Protein AF-A0A3G9J9R2-F1 (afdb_monomer_lite)

Secondary structure (DSSP, 8-state):
-TGGGT-SS-TT-S---GGGS---HHHHHHHHHHHHHHHTT--------TTSSHHHHHHHHHHHS-TTT--------TT--HHHHHHHHHHHTT----SSHHHHHHHHHHHHHHHHHH-

Organism: NCBI:txi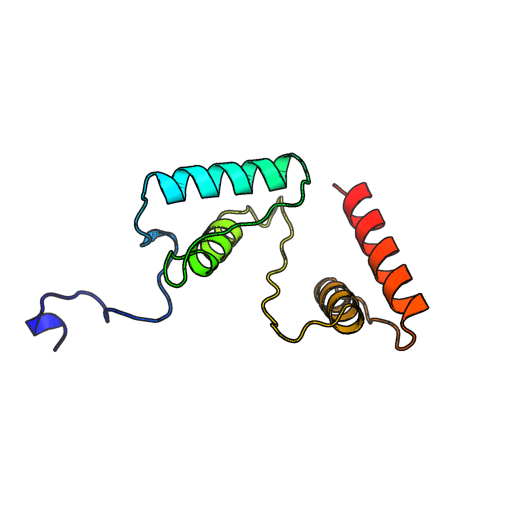d1712516

pLDDT: mean 90.29, std 5.45, range [62.91, 97.44]

Structure (mmCIF, N/CA/C/O backbone):
data_AF-A0A3G9J9R2-F1
#
_entry.id   AF-A0A3G9J9R2-F1
#
loop_
_atom_site.group_PDB
_atom_site.id
_atom_site.type_symbol
_atom_site.label_atom_id
_atom_site.label_alt_id
_atom_site.label_comp_id
_atom_site.label_asym_id
_atom_site.label_entity_id
_atom_site.label_seq_id
_atom_site.pdbx_PDB_ins_code
_atom_site.Cartn_x
_atom_site.Cartn_y
_atom_site.Cartn_z
_atom_site.occupancy
_atom_site.B_iso_or_equiv
_atom_site.auth_seq_id
_atom_site.auth_comp_id
_atom_site.auth_asym_id
_atom_site.auth_atom_id
_atom_site.pdbx_PDB_model_num
ATOM 1 N N . MET A 1 1 ? -9.592 -21.511 29.502 1.00 75.50 1 MET A N 1
ATOM 2 C CA . MET A 1 1 ? -8.918 -20.192 29.486 1.00 75.50 1 MET A CA 1
ATOM 3 C C . MET A 1 1 ? -9.808 -19.098 28.898 1.00 75.50 1 MET A C 1
ATOM 5 O O . MET A 1 1 ? -10.117 -18.174 29.625 1.00 75.50 1 MET A O 1
ATOM 9 N N . LEU A 1 2 ? -10.315 -19.211 27.662 1.00 87.69 2 LEU A N 1
ATOM 10 C CA . LEU A 1 2 ? -11.217 -18.190 27.084 1.00 87.69 2 LEU A CA 1
ATOM 11 C C . LEU A 1 2 ? -12.512 -17.983 27.889 1.00 87.69 2 LEU A C 1
ATOM 13 O O . LEU A 1 2 ? -12.843 -16.852 28.227 1.00 87.69 2 LEU A O 1
ATOM 17 N N . ALA A 1 3 ? -13.178 -19.074 28.289 1.00 91.69 3 ALA A N 1
ATOM 18 C CA . ALA A 1 3 ? -14.376 -19.018 29.134 1.00 91.69 3 ALA A CA 1
ATOM 19 C C . ALA A 1 3 ? -14.121 -18.392 30.519 1.00 91.69 3 ALA A C 1
ATOM 21 O O . ALA A 1 3 ? -15.001 -17.737 31.061 1.00 91.69 3 ALA A O 1
ATOM 22 N N . PHE A 1 4 ? -12.905 -18.539 31.063 1.00 92.88 4 PHE A N 1
ATOM 23 C CA . PHE A 1 4 ? -12.518 -17.925 32.340 1.00 92.88 4 PHE A CA 1
ATOM 24 C C . PHE A 1 4 ? -12.460 -16.391 32.239 1.00 92.88 4 PHE A C 1
ATOM 26 O O . PHE A 1 4 ? -12.829 -15.703 33.181 1.00 92.88 4 PHE A O 1
ATOM 33 N N . PHE A 1 5 ? -12.066 -15.856 31.078 1.00 91.81 5 PHE A N 1
ATOM 34 C CA . PHE A 1 5 ? -12.044 -14.416 30.795 1.00 91.81 5 PHE A CA 1
ATOM 35 C C . PHE A 1 5 ? -13.304 -13.911 30.063 1.00 91.81 5 PHE A C 1
ATOM 37 O O . PHE A 1 5 ? -13.330 -12.767 29.618 1.00 91.81 5 PHE A O 1
ATOM 44 N N . GLY A 1 6 ? -14.332 -14.750 29.883 1.00 93.00 6 GLY A N 1
ATOM 45 C CA . GLY A 1 6 ? -15.566 -14.379 29.174 1.00 93.00 6 GLY A CA 1
ATOM 46 C C . GLY A 1 6 ? -15.396 -14.090 27.674 1.00 93.00 6 GLY A C 1
ATOM 47 O O . GLY A 1 6 ? -16.229 -13.414 27.073 1.00 93.00 6 GLY A O 1
ATOM 48 N N . MET A 1 7 ? -14.321 -14.576 27.050 1.00 91.06 7 MET A N 1
ATOM 49 C CA . MET A 1 7 ? -14.005 -14.294 25.647 1.00 91.06 7 MET A CA 1
ATOM 50 C C . MET A 1 7 ? -14.651 -15.313 24.703 1.00 91.06 7 MET A C 1
ATOM 52 O O . MET A 1 7 ? -14.577 -16.519 24.935 1.00 91.06 7 MET A O 1
ATOM 56 N N . LYS A 1 8 ? -15.234 -14.827 23.597 1.00 89.00 8 LYS A N 1
ATOM 57 C CA . LYS A 1 8 ? -15.848 -15.669 22.548 1.00 89.00 8 LYS A CA 1
ATOM 58 C C . LYS A 1 8 ? -14.841 -16.226 21.537 1.00 89.00 8 LYS A C 1
ATOM 60 O O . LYS A 1 8 ? -15.109 -17.240 20.906 1.00 89.00 8 LYS A O 1
ATOM 65 N N . GLN A 1 9 ? -13.700 -15.562 21.381 1.00 87.44 9 GLN A N 1
ATOM 66 C CA . GLN A 1 9 ? -12.635 -15.931 20.449 1.00 87.44 9 GLN A CA 1
ATOM 67 C C . GLN A 1 9 ? -11.271 -15.581 21.048 1.00 87.44 9 GLN A C 1
ATOM 69 O O . GLN A 1 9 ? -11.199 -14.828 22.022 1.00 87.44 9 GLN A O 1
ATOM 74 N N . ALA A 1 10 ? -10.196 -16.124 20.472 1.00 88.31 10 ALA A N 1
ATOM 75 C CA . ALA A 1 10 ? -8.840 -15.773 20.875 1.00 88.31 10 ALA A CA 1
ATOM 76 C C . ALA A 1 10 ? -8.605 -14.259 20.675 1.00 88.31 10 ALA A C 1
ATOM 78 O O . ALA A 1 10 ? -8.805 -13.763 19.564 1.00 88.31 10 ALA A O 1
ATOM 79 N N . PRO A 1 11 ? -8.224 -13.507 21.723 1.00 85.88 11 PRO A N 1
ATOM 80 C CA . PRO A 1 11 ? -7.893 -12.094 21.585 1.00 85.88 11 PRO A CA 1
ATOM 81 C C . PRO A 1 11 ? -6.492 -11.920 20.973 1.00 85.88 11 PRO A C 1
ATOM 83 O O . PRO A 1 11 ? -5.679 -12.844 20.990 1.00 85.88 11 PRO A O 1
ATOM 86 N N . PHE A 1 12 ? -6.192 -10.711 20.485 1.00 83.69 12 PHE A N 1
ATOM 87 C CA . PHE A 1 12 ? -4.863 -10.306 19.988 1.00 83.69 12 PHE A CA 1
ATOM 88 C C . PHE A 1 12 ? -4.305 -11.161 18.841 1.00 83.69 12 PHE A C 1
ATOM 90 O O . PHE A 1 12 ? -3.091 -11.269 18.657 1.00 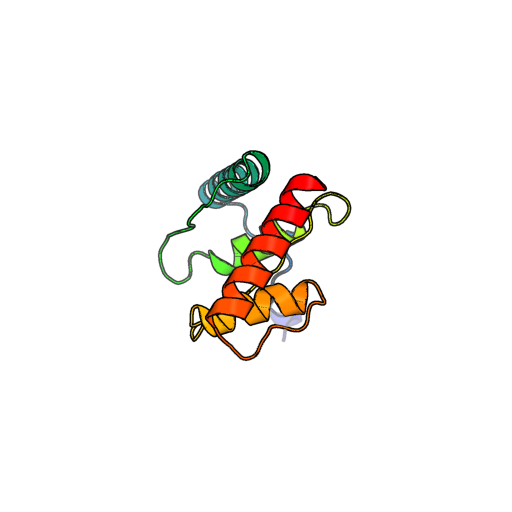83.69 12 PHE A O 1
ATOM 97 N N . THR A 1 13 ? -5.183 -11.759 18.039 1.00 86.00 13 THR A N 1
A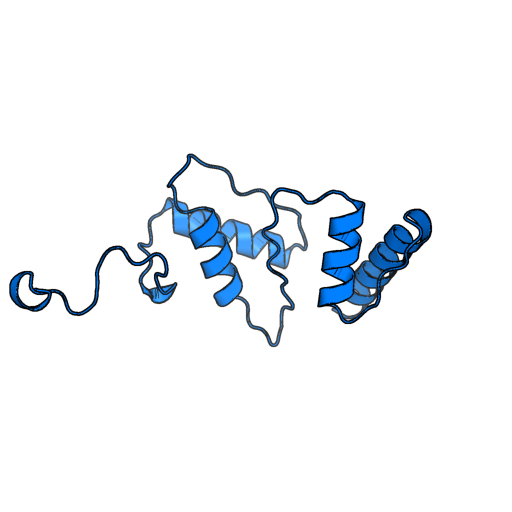TOM 98 C CA . THR A 1 13 ? -4.783 -12.396 16.788 1.00 86.00 13 THR A CA 1
ATOM 99 C C . THR A 1 13 ? -4.243 -11.348 15.820 1.00 86.00 13 THR A C 1
ATOM 101 O O . THR A 1 13 ? -4.676 -10.196 15.798 1.00 86.00 13 THR A O 1
ATOM 104 N N . ARG A 1 14 ? -3.287 -11.755 14.980 1.00 77.69 14 ARG A N 1
ATOM 105 C CA . ARG A 1 14 ? -2.732 -10.882 13.934 1.00 77.69 14 ARG A CA 1
ATOM 106 C C . ARG A 1 14 ? -3.781 -10.498 12.886 1.00 77.69 14 ARG A C 1
ATOM 108 O O . ARG A 1 14 ? -3.653 -9.467 12.228 1.00 77.69 14 ARG A O 1
ATOM 115 N N . GLU A 1 15 ? -4.795 -11.340 12.733 1.00 77.31 15 GLU A N 1
ATOM 116 C CA . GLU A 1 15 ? -5.904 -11.150 11.814 1.00 77.31 15 GLU A CA 1
ATOM 117 C C . GLU A 1 15 ? -7.135 -10.695 12.594 1.00 77.31 15 GLU A C 1
ATOM 119 O O . GLU A 1 15 ? -7.602 -11.388 13.498 1.00 77.31 15 GLU A O 1
ATOM 124 N N . ILE A 1 16 ? -7.628 -9.509 12.247 1.00 81.44 16 ILE A N 1
ATOM 125 C CA . ILE A 1 16 ? -8.903 -8.961 12.703 1.00 81.44 16 ILE A CA 1
ATOM 126 C C . ILE A 1 16 ? -9.734 -8.754 11.443 1.00 81.44 16 ILE A C 1
ATOM 128 O O . ILE A 1 16 ? -9.239 -8.185 10.462 1.00 81.44 16 ILE A O 1
ATOM 132 N N . ALA A 1 17 ? -10.969 -9.252 11.446 1.00 82.06 17 ALA A N 1
ATOM 133 C CA . ALA A 1 17 ? -11.862 -9.065 10.313 1.00 82.06 17 ALA A CA 1
ATOM 134 C C . ALA A 1 17 ? -12.208 -7.565 10.170 1.00 82.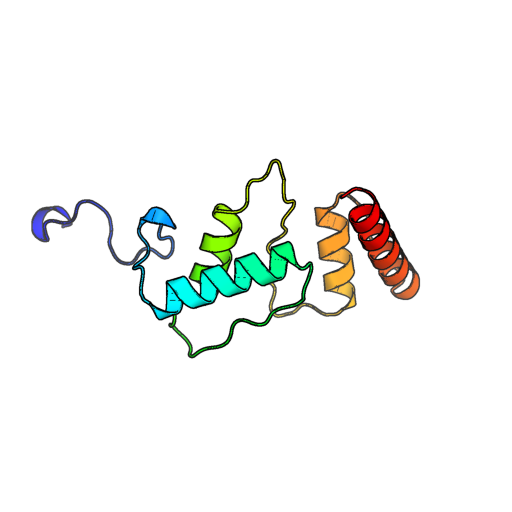06 17 ALA A C 1
ATOM 136 O O . ALA A 1 17 ? -12.352 -6.893 11.195 1.00 82.06 17 ALA A O 1
ATOM 137 N N . PRO A 1 18 ? -12.317 -7.005 8.949 1.00 82.75 18 PRO A N 1
ATOM 138 C CA . PRO A 1 18 ? -12.627 -5.584 8.757 1.00 82.75 18 PRO A CA 1
ATOM 139 C C . PRO A 1 18 ? -13.867 -5.107 9.519 1.00 82.75 18 PRO A C 1
ATOM 141 O O . PRO A 1 18 ? -13.891 -3.983 10.007 1.00 82.75 18 PRO A O 1
ATOM 144 N N . GLU A 1 19 ? -14.860 -5.981 9.670 1.00 82.69 19 GLU A N 1
ATOM 145 C CA . GLU A 1 19 ? -16.140 -5.726 10.337 1.00 82.69 19 GLU A CA 1
ATOM 146 C C . GLU A 1 19 ? -15.990 -5.617 11.864 1.00 82.69 19 GLU A C 1
ATOM 148 O O . GLU A 1 19 ? -16.879 -5.128 12.554 1.00 82.69 19 GLU A O 1
ATOM 153 N N . GLN A 1 20 ? -14.860 -6.084 12.401 1.00 84.81 20 GLN A N 1
ATOM 154 C CA . GLN A 1 20 ? -14.510 -6.027 13.820 1.00 84.81 20 GLN A CA 1
ATOM 155 C C . GLN A 1 20 ? -13.588 -4.842 14.147 1.00 84.81 20 GLN A C 1
ATOM 157 O O . GLN A 1 20 ? -13.157 -4.696 15.293 1.00 84.81 20 GLN A O 1
ATOM 162 N N . LEU A 1 21 ? -13.244 -4.006 13.160 1.00 87.75 21 LEU A N 1
ATOM 163 C CA . LEU A 1 21 ? -12.361 -2.865 13.372 1.00 87.75 21 LEU A CA 1
ATOM 164 C C . LEU A 1 21 ? -13.054 -1.749 14.151 1.00 87.75 21 LEU A C 1
ATOM 166 O O . LEU A 1 21 ? -14.222 -1.428 13.949 1.00 87.75 21 LEU A O 1
ATOM 170 N N . PHE A 1 22 ? -12.291 -1.108 15.032 1.00 87.56 22 PHE A N 1
ATOM 171 C CA . PHE A 1 22 ? -12.764 0.067 15.746 1.00 87.56 22 PHE A CA 1
ATOM 172 C C . PHE A 1 22 ? -12.859 1.273 14.802 1.00 87.56 22 PHE A C 1
ATOM 174 O O . PHE A 1 22 ? -11.861 1.700 14.216 1.00 87.56 22 PHE A O 1
ATOM 181 N N . HIS A 1 23 ? -14.058 1.848 14.698 1.00 87.06 23 HIS A N 1
ATOM 182 C CA . HIS A 1 23 ? -14.350 2.950 13.786 1.00 87.06 23 HIS A CA 1
ATOM 183 C C . HIS A 1 23 ? -14.172 4.329 14.428 1.00 87.06 23 HIS A C 1
ATOM 185 O O . HIS A 1 23 ? -15.150 5.008 14.757 1.00 87.06 23 HIS A O 1
ATOM 191 N N . SER A 1 24 ? -12.918 4.761 14.589 1.00 91.00 24 SER A N 1
ATOM 192 C CA . SER A 1 24 ? -12.607 6.127 15.028 1.00 91.00 24 SER A CA 1
ATOM 193 C C . SER A 1 24 ? -12.983 7.170 13.966 1.00 91.00 24 SER A C 1
ATOM 195 O O . SER A 1 24 ? -13.083 6.866 12.776 1.00 91.00 24 SER A O 1
ATOM 197 N N . THR A 1 25 ? -13.131 8.434 14.373 1.00 92.44 25 THR A N 1
ATOM 198 C CA . THR A 1 25 ? -13.338 9.555 13.438 1.00 92.44 25 THR A CA 1
ATOM 199 C C . THR A 1 25 ? -12.206 9.648 12.413 1.00 92.44 25 THR A C 1
ATOM 201 O O . THR A 1 25 ? -12.466 9.733 11.217 1.00 92.44 25 THR A O 1
ATOM 204 N N . SER A 1 26 ? -10.952 9.518 12.860 1.00 90.69 26 SER A N 1
ATOM 205 C CA . SER A 1 26 ? -9.782 9.534 11.975 1.00 90.69 26 SER A CA 1
ATOM 206 C C . SER A 1 26 ? -9.778 8.387 10.962 1.00 90.69 26 SER A C 1
ATOM 208 O O . SER A 1 26 ? -9.377 8.582 9.817 1.00 90.69 26 SER A O 1
ATOM 210 N N . GLN A 1 27 ? -10.250 7.197 11.351 1.00 90.81 27 GLN A N 1
ATOM 211 C CA . GLN A 1 27 ? -10.367 6.062 10.440 1.00 90.81 27 GLN A CA 1
ATOM 212 C C . GLN A 1 27 ? -11.440 6.320 9.379 1.00 90.81 27 GLN A C 1
ATOM 214 O O . GLN A 1 27 ? -11.190 6.078 8.203 1.00 90.81 27 GLN A O 1
ATOM 219 N N . LYS A 1 28 ? -12.600 6.861 9.769 1.00 92.06 28 LYS A N 1
ATOM 220 C CA . LYS A 1 28 ? -13.674 7.219 8.829 1.00 92.06 28 LYS A CA 1
ATOM 221 C C . LYS A 1 28 ? -13.219 8.265 7.811 1.00 92.06 28 LYS A C 1
ATOM 223 O O . LYS A 1 28 ? -13.444 8.088 6.619 1.00 92.06 28 LYS A O 1
ATOM 228 N N . GLU A 1 29 ? -12.531 9.314 8.260 1.00 93.94 29 GLU A N 1
ATOM 229 C CA . GLU A 1 29 ? -11.986 10.342 7.366 1.00 93.94 29 GLU A CA 1
ATOM 230 C C . GLU A 1 29 ? -10.947 9.778 6.393 1.00 93.94 29 GLU A C 1
ATOM 232 O O . GLU A 1 29 ? -10.967 10.101 5.207 1.00 93.94 29 GLU A O 1
ATOM 237 N N . ALA A 1 30 ? -10.036 8.931 6.876 1.00 93.88 30 ALA A N 1
ATOM 238 C CA . ALA A 1 30 ? -9.019 8.325 6.029 1.00 93.88 30 ALA A CA 1
ATOM 239 C C . ALA A 1 30 ? -9.630 7.373 4.986 1.00 93.88 30 ALA A C 1
ATOM 241 O O . ALA A 1 30 ? -9.219 7.417 3.830 1.00 93.88 30 ALA A O 1
ATOM 242 N N . MET A 1 31 ? -10.644 6.583 5.357 1.00 93.31 31 MET A N 1
ATOM 243 C CA . MET A 1 31 ? -11.392 5.735 4.418 1.00 93.31 31 MET A CA 1
ATOM 244 C C . MET A 1 31 ? -12.077 6.566 3.327 1.00 93.31 31 MET A C 1
ATOM 246 O O . MET A 1 31 ? -11.919 6.253 2.153 1.00 93.31 31 MET A O 1
ATOM 250 N N . ALA A 1 32 ? -12.744 7.667 3.689 1.00 94.06 32 ALA A N 1
ATOM 251 C CA . ALA A 1 32 ? -13.380 8.557 2.714 1.00 94.06 32 ALA A CA 1
ATOM 252 C C . ALA A 1 32 ? -12.366 9.180 1.734 1.00 94.06 32 ALA A C 1
ATOM 254 O O . ALA A 1 32 ? -12.642 9.323 0.547 1.00 94.06 32 ALA A O 1
ATOM 255 N N . ARG A 1 33 ? -11.157 9.520 2.206 1.00 95.50 33 ARG A N 1
ATOM 256 C CA . ARG A 1 33 ? -10.077 10.030 1.341 1.00 95.50 33 ARG A CA 1
ATOM 257 C C . ARG A 1 33 ? -9.508 8.958 0.411 1.00 95.50 33 ARG A C 1
ATOM 259 O O . ARG A 1 33 ? -9.150 9.283 -0.716 1.00 95.50 33 ARG A O 1
ATOM 266 N N . LEU A 1 34 ? -9.408 7.708 0.870 1.00 95.19 34 LEU A N 1
ATOM 267 C CA . LEU A 1 34 ? -9.008 6.578 0.022 1.00 95.19 34 LEU A CA 1
ATOM 268 C C . LEU A 1 34 ? -10.053 6.315 -1.067 1.00 95.19 34 LEU A C 1
ATOM 270 O O . LEU A 1 34 ? -9.689 6.131 -2.224 1.00 95.19 34 LEU A O 1
ATOM 274 N N . GLU A 1 35 ? -11.336 6.354 -0.710 1.00 93.81 35 GLU A N 1
ATOM 275 C CA . GLU A 1 35 ? -12.442 6.209 -1.659 1.00 93.81 35 GLU A CA 1
ATOM 276 C C . GLU A 1 35 ? -12.412 7.308 -2.725 1.00 93.81 35 GLU A C 1
ATOM 278 O O . GLU A 1 35 ? -12.416 7.006 -3.916 1.00 93.81 35 GLU A O 1
ATOM 283 N N . TYR A 1 36 ? -12.270 8.566 -2.304 1.00 95.00 36 TYR A N 1
ATOM 284 C CA . TYR A 1 36 ? -12.117 9.695 -3.218 1.00 95.00 36 TYR A CA 1
ATOM 285 C C . TYR A 1 36 ? -10.908 9.528 -4.152 1.00 95.00 36 TYR A C 1
ATOM 287 O O . TYR A 1 36 ? -11.013 9.762 -5.352 1.00 95.00 36 TYR A O 1
ATOM 295 N N . ALA A 1 37 ? -9.763 9.073 -3.631 1.00 95.06 37 ALA A N 1
ATOM 296 C CA . ALA A 1 37 ? -8.572 8.851 -4.448 1.00 95.06 37 ALA A CA 1
ATOM 297 C C . ALA A 1 37 ? -8.790 7.775 -5.524 1.00 95.06 37 ALA A C 1
ATOM 299 O O . ALA A 1 37 ? -8.311 7.937 -6.644 1.00 95.06 37 ALA A O 1
ATOM 300 N N . VAL A 1 38 ? -9.531 6.705 -5.217 1.00 92.06 38 VAL A N 1
ATOM 301 C CA . VAL A 1 38 ? -9.898 5.683 -6.211 1.00 92.06 38 VAL A CA 1
ATOM 302 C C . VAL A 1 38 ? -10.855 6.259 -7.256 1.00 92.06 38 VAL A C 1
ATOM 304 O O . VAL A 1 38 ? -10.611 6.086 -8.447 1.00 92.06 38 VAL A O 1
ATOM 307 N N . GLN A 1 39 ? -11.896 6.979 -6.827 1.00 90.75 39 GLN A N 1
ATOM 308 C CA . GLN A 1 39 ? -12.890 7.585 -7.723 1.00 90.75 39 GLN A CA 1
ATOM 309 C C . GLN A 1 39 ? -12.255 8.570 -8.715 1.00 90.75 39 GLN A C 1
ATOM 311 O O . GLN A 1 39 ? -12.540 8.518 -9.908 1.00 90.75 39 GLN A O 1
ATOM 316 N N . GLU A 1 40 ? -11.330 9.406 -8.244 1.00 93.75 40 GLU A N 1
ATOM 317 C CA . GLU A 1 40 ? -10.637 10.408 -9.062 1.00 93.75 40 GLU A CA 1
ATOM 318 C C . GLU A 1 40 ? -9.376 9.866 -9.762 1.00 93.75 40 GLU A C 1
ATOM 320 O O . GLU A 1 40 ? -8.620 10.632 -10.365 1.00 93.75 40 GLU A O 1
ATOM 325 N N . ARG A 1 41 ? -9.106 8.554 -9.667 1.00 90.25 41 ARG A N 1
ATOM 326 C CA . ARG A 1 41 ? -7.899 7.896 -10.207 1.00 90.25 41 ARG A CA 1
ATOM 327 C C . ARG A 1 41 ? -6.593 8.598 -9.758 1.00 90.25 41 ARG A C 1
ATOM 329 O O . ARG A 1 41 ? -5.642 8.737 -10.529 1.00 90.25 41 ARG A O 1
ATOM 336 N N . GLN A 1 42 ? -6.536 9.055 -8.503 1.00 93.06 42 GLN A N 1
ATOM 337 C CA . GLN A 1 42 ? -5.413 9.795 -7.913 1.00 93.06 42 GLN A CA 1
ATOM 338 C C . GLN A 1 42 ? -4.466 8.903 -7.101 1.00 93.06 42 GLN A C 1
ATOM 340 O O . GLN A 1 42 ? -4.8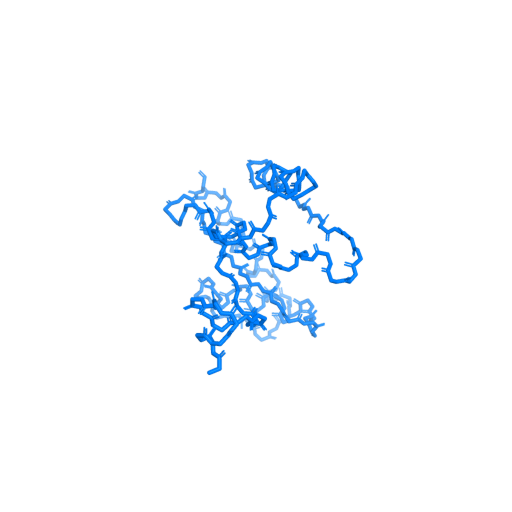69 7.977 -6.400 1.00 93.06 42 GLN A O 1
ATOM 345 N N . ALA A 1 43 ? -3.177 9.249 -7.118 1.00 92.62 43 ALA A N 1
ATOM 346 C CA . ALA A 1 43 ? -2.221 8.692 -6.169 1.00 92.62 43 ALA A CA 1
ATOM 347 C C . ALA A 1 43 ? -2.429 9.316 -4.779 1.00 92.62 43 ALA A C 1
ATOM 349 O O . ALA A 1 43 ? -2.506 10.537 -4.641 1.00 92.62 43 ALA A O 1
ATOM 350 N N . CYS A 1 44 ? -2.456 8.487 -3.735 1.00 95.19 44 CYS A N 1
ATOM 351 C CA . CYS A 1 44 ? -2.592 8.937 -2.350 1.00 95.19 44 CYS A CA 1
ATOM 352 C C . CYS A 1 44 ? -1.542 8.291 -1.438 1.00 95.19 44 CYS A C 1
ATOM 354 O O . CYS A 1 44 ? -1.055 7.192 -1.709 1.00 95.19 44 CYS A O 1
ATOM 356 N N . MET A 1 45 ? -1.219 8.955 -0.325 1.00 95.19 45 MET A N 1
ATOM 357 C CA . MET A 1 45 ? -0.299 8.442 0.690 1.00 95.19 45 MET A CA 1
ATOM 358 C C . MET A 1 45 ? -0.950 8.498 2.072 1.00 95.19 45 MET A C 1
ATOM 360 O O . MET A 1 45 ? -1.299 9.571 2.560 1.00 95.19 45 MET A O 1
ATOM 364 N N . LEU A 1 46 ? -1.076 7.338 2.722 1.00 94.56 46 LEU A N 1
ATOM 365 C CA . LEU A 1 46 ? -1.578 7.231 4.090 1.00 94.56 46 LEU A CA 1
ATOM 366 C C . LEU A 1 46 ? -0.412 7.261 5.087 1.00 94.56 46 LEU A C 1
ATOM 368 O O . LEU A 1 46 ? 0.397 6.333 5.144 1.00 94.56 46 LEU A O 1
ATOM 372 N N . THR A 1 47 ? -0.340 8.314 5.897 1.00 94.31 47 THR A N 1
ATOM 373 C CA . THR A 1 47 ? 0.716 8.525 6.898 1.00 94.31 47 THR A CA 1
ATOM 374 C C . THR A 1 47 ? 0.175 8.424 8.326 1.00 94.31 47 THR A C 1
ATOM 376 O O . THR A 1 47 ? -1.029 8.331 8.555 1.00 94.31 47 THR A O 1
ATOM 379 N N . GLY A 1 48 ? 1.080 8.359 9.305 1.00 92.62 48 GLY A N 1
ATOM 380 C CA . GLY A 1 48 ? 0.753 8.223 10.726 1.00 92.62 48 GLY A CA 1
ATOM 381 C C . GLY A 1 48 ? 1.802 7.404 11.473 1.00 92.62 48 GLY A C 1
ATOM 382 O O . GLY A 1 48 ? 2.660 6.766 10.856 1.00 92.62 48 GLY A O 1
ATOM 383 N N . GLU A 1 49 ? 1.726 7.372 12.797 1.00 95.38 49 GLU A N 1
ATOM 384 C CA . GLU A 1 49 ? 2.711 6.681 13.635 1.00 95.38 49 GLU A CA 1
ATOM 385 C C . GLU A 1 49 ? 2.621 5.149 13.536 1.00 95.38 49 GLU A C 1
ATOM 387 O O . GLU A 1 49 ? 1.636 4.570 13.049 1.00 95.38 49 GLU A O 1
ATOM 392 N N . ALA A 1 50 ? 3.687 4.464 13.956 1.00 93.62 50 ALA A N 1
ATOM 393 C CA . ALA A 1 50 ? 3.696 3.008 14.058 1.00 93.62 50 ALA A CA 1
ATOM 394 C C . ALA A 1 50 ? 2.580 2.538 15.009 1.00 93.62 50 ALA A C 1
ATOM 396 O O . ALA A 1 50 ? 2.340 3.140 16.047 1.00 93.62 50 ALA A O 1
ATOM 397 N N . GLY A 1 51 ? 1.860 1.479 14.632 1.00 88.25 51 GLY A N 1
ATOM 398 C CA . GLY A 1 51 ? 0.749 0.959 15.438 1.00 88.25 51 GLY A CA 1
ATOM 399 C C . GLY A 1 51 ? -0.607 1.649 15.237 1.00 88.25 51 GLY A C 1
ATOM 400 O O . GLY A 1 51 ? -1.608 1.097 15.672 1.00 88.25 51 GLY A O 1
ATOM 401 N N . MET A 1 52 ? -0.707 2.755 14.486 1.00 90.81 52 MET A N 1
ATOM 402 C CA . MET A 1 52 ? -1.999 3.429 14.222 1.00 90.81 52 MET A CA 1
ATOM 403 C C . MET A 1 52 ? -2.906 2.733 13.188 1.00 90.81 52 MET A C 1
ATOM 405 O O . MET A 1 52 ? -3.842 3.326 12.664 1.00 90.81 52 MET A O 1
ATOM 409 N N . GLY A 1 53 ? -2.627 1.474 12.842 1.00 89.88 53 GLY A N 1
ATOM 410 C CA . GLY A 1 53 ? -3.516 0.686 11.984 1.00 89.88 53 GLY A CA 1
ATOM 411 C C . GLY A 1 53 ? -3.502 1.042 10.493 1.00 89.88 53 GLY A C 1
ATOM 412 O O . GLY A 1 53 ? -4.393 0.599 9.779 1.00 89.88 53 GLY A O 1
ATOM 413 N N . LYS A 1 54 ? -2.497 1.768 9.981 1.00 93.69 54 LYS A N 1
ATOM 414 C CA . LYS A 1 54 ? -2.386 2.129 8.547 1.00 93.69 54 LYS A CA 1
ATOM 415 C C . LYS A 1 54 ? -2.521 0.922 7.610 1.00 93.69 54 LYS A C 1
ATOM 417 O O . LYS A 1 54 ? -3.358 0.907 6.716 1.00 93.69 54 LYS A O 1
ATOM 422 N N . THR A 1 55 ? -1.730 -0.125 7.848 1.00 91.19 55 THR A N 1
ATOM 423 C CA . THR A 1 55 ? -1.774 -1.365 7.055 1.00 91.19 55 THR A CA 1
ATOM 424 C C . THR A 1 55 ? -3.122 -2.072 7.187 1.00 91.19 55 THR A C 1
ATOM 426 O O . THR A 1 55 ? -3.649 -2.588 6.206 1.00 91.19 55 THR A O 1
ATOM 429 N N . THR A 1 56 ? -3.691 -2.079 8.393 1.00 91.06 56 THR A N 1
ATOM 430 C CA . THR A 1 56 ? -5.013 -2.651 8.669 1.00 91.06 56 THR A CA 1
ATOM 431 C C . THR A 1 56 ? -6.101 -1.919 7.889 1.00 91.06 56 THR A C 1
ATOM 433 O O . THR A 1 56 ? -6.964 -2.560 7.303 1.00 91.06 56 THR A O 1
ATOM 436 N N . MET A 1 57 ? -6.015 -0.592 7.816 1.00 91.44 57 MET A N 1
ATOM 437 C CA . MET A 1 57 ? -6.950 0.255 7.086 1.00 91.44 57 MET A CA 1
ATOM 438 C C . MET A 1 57 ? -6.886 0.016 5.578 1.00 91.44 57 MET A C 1
ATOM 440 O O . MET A 1 57 ? -7.926 -0.204 4.975 1.00 91.44 57 MET A O 1
ATOM 444 N N . VAL A 1 58 ? -5.690 -0.043 4.978 1.00 92.38 58 VAL A N 1
ATOM 445 C CA . VAL A 1 58 ? -5.538 -0.351 3.539 1.00 92.38 58 VAL A CA 1
ATOM 446 C C . VAL A 1 58 ? -6.148 -1.714 3.197 1.00 92.38 58 VAL A C 1
ATOM 448 O O . VAL A 1 58 ? -6.837 -1.850 2.192 1.00 92.38 58 VAL A O 1
ATOM 451 N N . ARG A 1 59 ? -5.951 -2.725 4.053 1.00 90.25 59 ARG A N 1
ATOM 452 C CA . ARG A 1 59 ? -6.541 -4.062 3.859 1.00 90.25 59 ARG A CA 1
ATOM 453 C C . ARG A 1 59 ? -8.058 -4.070 4.036 1.00 90.25 59 ARG A C 1
ATOM 455 O O . ARG A 1 59 ? -8.740 -4.801 3.326 1.00 90.25 59 ARG A O 1
ATOM 462 N N . ALA A 1 60 ? -8.577 -3.290 4.983 1.00 90.19 60 ALA A N 1
ATOM 463 C CA . ALA A 1 60 ? -10.013 -3.139 5.190 1.00 90.19 60 ALA A CA 1
ATOM 464 C C . ALA A 1 60 ? -10.674 -2.432 4.002 1.00 90.19 60 ALA A C 1
ATOM 466 O O . ALA A 1 60 ? -11.682 -2.916 3.505 1.00 90.19 60 ALA A O 1
ATOM 467 N N . PHE A 1 61 ? -10.064 -1.351 3.514 1.00 92.19 61 PHE A N 1
ATOM 468 C CA . PHE A 1 61 ? -10.503 -0.627 2.325 1.00 92.19 61 PHE A CA 1
ATOM 469 C C . PHE A 1 61 ? -10.518 -1.522 1.087 1.00 92.19 61 PHE A C 1
ATOM 471 O O . PHE A 1 61 ? -11.543 -1.629 0.427 1.00 92.19 61 PHE A O 1
ATOM 478 N N . ALA A 1 62 ? -9.429 -2.253 0.829 1.00 90.19 62 ALA A N 1
ATOM 479 C CA . ALA A 1 62 ? -9.352 -3.177 -0.299 1.00 90.19 62 ALA A CA 1
ATOM 480 C C . ALA A 1 62 ? -10.478 -4.229 -0.286 1.00 90.19 62 ALA A C 1
ATOM 482 O O . ALA A 1 62 ? -11.033 -4.547 -1.328 1.00 90.19 62 ALA A O 1
ATOM 483 N N . LYS A 1 63 ? -10.871 -4.722 0.897 1.00 87.19 63 LYS A N 1
ATOM 484 C CA . LYS A 1 63 ? -11.996 -5.661 1.047 1.00 87.19 63 LYS A CA 1
ATOM 485 C C . LYS A 1 63 ? -13.381 -5.033 0.838 1.00 87.19 63 LYS A C 1
ATOM 487 O O . LYS A 1 63 ? -14.332 -5.778 0.634 1.00 87.19 63 LYS A O 1
ATOM 492 N N . GLN A 1 64 ? -13.506 -3.708 0.929 1.00 87.12 64 GLN A N 1
ATOM 493 C CA . GLN A 1 64 ? -14.757 -2.991 0.657 1.00 87.12 64 GLN A CA 1
ATOM 494 C C . GLN A 1 64 ? -14.940 -2.668 -0.827 1.00 87.12 64 GLN A C 1
ATOM 496 O O . GLN A 1 64 ? -16.066 -2.412 -1.247 1.00 87.12 64 GLN A O 1
ATOM 501 N N . LEU A 1 65 ? -13.862 -2.683 -1.618 1.00 88.38 65 LEU A N 1
ATOM 502 C CA . LEU A 1 65 ? -13.950 -2.477 -3.058 1.00 88.38 65 LEU A CA 1
ATOM 503 C C . LEU A 1 65 ? -14.734 -3.629 -3.696 1.00 88.38 65 LEU A C 1
ATOM 505 O O . LEU A 1 65 ? -14.409 -4.805 -3.518 1.00 88.38 65 LEU A O 1
ATOM 509 N N . GLU A 1 66 ? -15.779 -3.287 -4.447 1.00 81.56 66 GLU A N 1
ATOM 510 C CA . GLU A 1 66 ? -16.561 -4.269 -5.187 1.00 81.56 66 GLU A CA 1
ATOM 511 C C . GLU A 1 66 ? -15.697 -4.872 -6.299 1.00 81.56 66 GLU A C 1
ATOM 513 O O . GLU A 1 66 ? -15.410 -4.217 -7.300 1.00 81.56 66 GLU A O 1
ATOM 518 N N . SER A 1 67 ? -15.333 -6.148 -6.163 1.00 78.00 67 SER A N 1
ATOM 519 C CA . SER A 1 67 ? -14.509 -6.871 -7.149 1.00 78.00 67 SER A CA 1
ATOM 520 C C . SER A 1 67 ? -15.079 -6.851 -8.572 1.00 78.00 67 SER A C 1
ATOM 522 O O . SER A 1 67 ? -14.327 -6.946 -9.534 1.00 78.00 67 SER A O 1
ATOM 524 N N . SER A 1 68 ? -16.400 -6.691 -8.719 1.00 80.44 68 SER A N 1
ATOM 525 C CA . SER A 1 68 ? -17.061 -6.558 -10.025 1.00 80.44 68 SER A CA 1
ATOM 526 C C . SER A 1 68 ? -16.809 -5.224 -10.735 1.00 80.44 68 SER A C 1
ATOM 528 O O . SER A 1 68 ? -17.021 -5.138 -11.940 1.00 80.44 68 SER A O 1
ATOM 530 N N . ARG A 1 69 ? -16.393 -4.188 -9.997 1.00 80.75 69 ARG A N 1
ATOM 531 C CA . ARG A 1 69 ? -16.184 -2.824 -10.507 1.00 80.75 69 ARG A CA 1
ATOM 532 C C . ARG A 1 69 ? -14.740 -2.361 -10.404 1.00 80.75 69 ARG A C 1
ATOM 534 O O . ARG A 1 69 ? -14.372 -1.388 -11.047 1.00 80.75 69 ARG A O 1
ATOM 541 N N . THR A 1 70 ? -13.944 -2.983 -9.541 1.00 83.69 70 THR A N 1
ATOM 542 C CA . THR A 1 70 ? -12.591 -2.517 -9.253 1.00 83.69 70 THR A CA 1
ATOM 543 C C . THR A 1 70 ? -11.649 -3.697 -9.113 1.00 83.69 70 THR A C 1
ATOM 545 O O . THR A 1 70 ? -11.766 -4.503 -8.188 1.00 83.69 70 THR A O 1
ATOM 548 N N . HIS A 1 71 ? -10.671 -3.764 -10.013 1.00 83.94 71 HIS A N 1
ATOM 549 C CA . HIS A 1 71 ? -9.525 -4.646 -9.863 1.00 83.94 71 HIS A CA 1
ATOM 550 C C . HIS A 1 71 ? -8.498 -3.986 -8.937 1.00 83.94 71 HIS A C 1
ATOM 552 O O . HIS A 1 71 ? -8.071 -2.858 -9.185 1.00 83.94 71 HIS A O 1
ATOM 558 N N . TYR A 1 72 ? -8.077 -4.673 -7.875 1.00 88.81 72 TYR A N 1
ATOM 559 C CA . TYR A 1 72 ? -7.045 -4.165 -6.972 1.00 88.81 72 TYR A CA 1
ATOM 560 C C . TYR A 1 72 ? -5.963 -5.210 -6.725 1.00 88.81 72 TYR A C 1
ATOM 562 O O . TYR A 1 72 ? -6.243 -6.396 -6.581 1.00 88.81 72 TYR A O 1
ATOM 570 N N . GLU A 1 73 ? -4.724 -4.741 -6.589 1.00 89.94 73 GLU A N 1
ATOM 571 C CA . GLU A 1 73 ? -3.579 -5.579 -6.245 1.00 89.94 73 GLU A CA 1
ATOM 572 C C . GLU A 1 73 ? -2.870 -5.054 -5.000 1.00 89.94 73 GLU A C 1
ATOM 574 O O . GLU A 1 73 ? -2.437 -3.903 -4.937 1.00 89.94 73 GLU A O 1
ATOM 579 N N . TYR A 1 74 ? -2.741 -5.911 -3.983 1.00 90.12 74 TYR A N 1
ATOM 580 C CA . TYR A 1 74 ? -2.070 -5.563 -2.730 1.00 90.12 74 TYR A CA 1
ATOM 581 C C . TYR A 1 74 ? -0.617 -6.048 -2.725 1.00 90.12 74 TYR A C 1
ATOM 583 O O . TYR A 1 74 ? -0.342 -7.238 -2.543 1.00 90.12 74 TYR A O 1
ATOM 591 N N . ILE A 1 75 ? 0.314 -5.109 -2.893 1.00 91.19 75 ILE A N 1
ATOM 592 C CA . ILE A 1 75 ? 1.761 -5.350 -2.923 1.00 91.19 75 ILE A CA 1
ATOM 593 C C . ILE A 1 75 ? 2.381 -4.873 -1.598 1.00 91.19 75 ILE A C 1
ATOM 595 O O . ILE A 1 75 ? 2.153 -3.738 -1.181 1.00 91.19 75 ILE A O 1
ATOM 599 N N . TYR A 1 76 ? 3.152 -5.731 -0.918 1.00 89.25 76 TYR A N 1
ATOM 600 C CA . TYR A 1 76 ? 3.661 -5.464 0.442 1.00 89.25 76 TYR A CA 1
ATOM 601 C C . TYR A 1 76 ? 5.149 -5.796 0.664 1.00 89.25 76 TYR A C 1
ATOM 603 O O . TYR A 1 76 ? 5.571 -6.002 1.803 1.00 89.25 76 TYR A O 1
ATOM 611 N N . ASP A 1 77 ? 5.960 -5.822 -0.392 1.00 89.25 77 ASP A N 1
ATOM 612 C CA . ASP A 1 77 ? 7.395 -6.115 -0.294 1.00 89.25 77 ASP A CA 1
ATOM 613 C C . ASP A 1 77 ? 8.235 -4.846 -0.038 1.00 89.25 77 ASP A C 1
ATOM 615 O O . ASP A 1 77 ? 8.276 -3.911 -0.835 1.00 89.25 77 ASP A O 1
ATOM 619 N N . SER A 1 78 ? 8.942 -4.810 1.091 1.00 86.88 78 SER A N 1
ATOM 620 C CA . SER A 1 78 ? 9.817 -3.692 1.460 1.00 86.88 78 SER A CA 1
ATOM 621 C C . SER A 1 78 ? 11.103 -3.593 0.630 1.00 86.88 78 SER A C 1
ATOM 623 O O . SER A 1 78 ? 11.755 -2.553 0.658 1.00 86.88 78 SER A O 1
ATOM 625 N N . ALA A 1 79 ? 11.492 -4.650 -0.089 1.00 90.69 79 ALA A N 1
ATOM 626 C CA . ALA A 1 79 ? 12.701 -4.704 -0.915 1.00 90.69 79 ALA A CA 1
ATOM 627 C C . ALA A 1 79 ? 12.432 -4.407 -2.407 1.00 90.69 79 ALA A C 1
ATOM 629 O O . ALA A 1 79 ? 13.279 -4.669 -3.268 1.00 90.69 79 ALA A O 1
ATOM 630 N N . LEU A 1 80 ? 11.264 -3.840 -2.726 1.00 92.31 80 LEU A N 1
ATOM 631 C CA . LEU A 1 80 ? 10.837 -3.538 -4.089 1.00 92.31 80 LEU A CA 1
ATOM 632 C C . LEU A 1 80 ? 11.730 -2.496 -4.774 1.00 92.31 80 LEU A C 1
ATOM 634 O O . LEU A 1 80 ? 11.598 -1.287 -4.596 1.00 92.31 80 LEU A O 1
ATOM 638 N N . THR A 1 81 ? 12.615 -2.977 -5.645 1.00 94.50 81 THR A N 1
ATOM 639 C CA . THR A 1 81 ? 13.263 -2.128 -6.653 1.00 94.50 81 THR A CA 1
ATOM 640 C C . THR A 1 81 ? 12.277 -1.824 -7.789 1.00 94.50 81 THR A C 1
ATOM 642 O O . THR A 1 81 ? 11.379 -2.632 -8.036 1.00 94.50 81 THR A O 1
ATOM 645 N N . PRO A 1 82 ? 12.457 -0.745 -8.576 1.00 93.81 82 PRO A N 1
ATOM 646 C CA . PRO A 1 82 ? 11.580 -0.457 -9.716 1.00 93.81 82 PRO A CA 1
ATOM 647 C C . PRO A 1 82 ? 11.433 -1.631 -10.696 1.00 93.81 82 PRO A C 1
ATOM 649 O O . PRO A 1 82 ? 10.353 -1.877 -11.221 1.00 93.81 82 PRO A O 1
ATOM 652 N N . LYS A 1 83 ? 12.509 -2.404 -10.911 1.00 94.00 83 LYS A N 1
ATOM 653 C CA . LYS A 1 83 ? 12.480 -3.601 -11.764 1.00 94.00 83 LYS A CA 1
ATOM 654 C C . LYS A 1 83 ? 11.572 -4.687 -11.185 1.00 94.00 83 LYS A C 1
ATOM 656 O O . LYS A 1 83 ? 10.802 -5.278 -11.934 1.00 94.00 83 LYS A O 1
ATOM 661 N N . LEU A 1 84 ? 11.690 -4.965 -9.887 1.00 94.06 84 LEU A N 1
ATOM 662 C CA . LEU A 1 84 ? 10.844 -5.954 -9.220 1.00 94.06 84 LEU A CA 1
ATOM 663 C C . LEU A 1 84 ? 9.390 -5.485 -9.187 1.00 94.06 84 LEU A C 1
ATOM 665 O O . LEU A 1 84 ? 8.508 -6.281 -9.458 1.00 94.06 84 LEU A O 1
ATOM 669 N N . PHE A 1 85 ? 9.151 -4.187 -8.988 1.00 94.62 85 PHE A N 1
ATOM 670 C CA . PHE A 1 85 ? 7.810 -3.608 -8.999 1.00 94.62 85 PHE A CA 1
ATOM 671 C C . PHE A 1 85 ? 7.097 -3.803 -10.335 1.00 94.62 85 PHE A C 1
ATOM 673 O O . PHE A 1 85 ? 5.993 -4.336 -10.366 1.00 94.62 85 PHE A O 1
ATOM 680 N N . TYR A 1 86 ? 7.738 -3.438 -11.450 1.00 95.38 86 TYR A N 1
ATOM 681 C CA . TYR A 1 86 ? 7.131 -3.630 -12.771 1.00 95.38 86 TYR A CA 1
ATOM 682 C C . TYR A 1 86 ? 6.828 -5.100 -13.053 1.00 95.38 86 TYR A C 1
ATOM 684 O O . TYR A 1 86 ? 5.814 -5.407 -13.669 1.00 95.38 86 TYR A O 1
ATOM 692 N N . ARG A 1 87 ? 7.706 -6.004 -12.607 1.00 94.81 87 ARG A N 1
ATOM 693 C CA . ARG A 1 87 ? 7.514 -7.441 -12.777 1.00 94.81 87 ARG A CA 1
ATOM 694 C C . ARG A 1 87 ? 6.355 -7.968 -11.935 1.00 94.81 87 ARG A C 1
ATOM 696 O O . ARG A 1 87 ? 5.488 -8.614 -12.499 1.00 94.81 87 ARG A O 1
ATOM 703 N N . GLU A 1 88 ? 6.324 -7.638 -10.648 1.00 94.00 88 GLU A N 1
ATOM 704 C CA . GLU A 1 88 ? 5.270 -8.041 -9.711 1.00 94.00 88 GLU A CA 1
ATOM 705 C C . GLU A 1 88 ? 3.890 -7.594 -10.207 1.00 94.00 88 GLU A C 1
ATOM 707 O O . GLU A 1 88 ? 2.946 -8.378 -10.209 1.00 94.00 88 GLU A O 1
ATOM 712 N N . VAL A 1 89 ? 3.777 -6.346 -10.683 1.00 93.62 89 VAL A N 1
ATOM 713 C CA . VAL A 1 89 ? 2.528 -5.8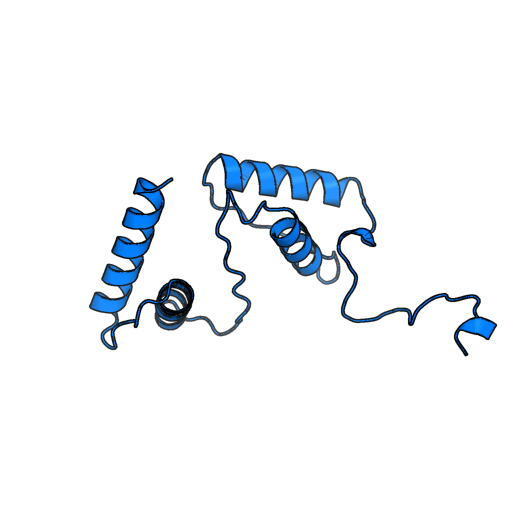45 -11.270 1.00 93.62 89 VAL A CA 1
ATOM 714 C C . VAL A 1 89 ? 2.162 -6.662 -12.508 1.00 93.62 89 VAL A C 1
ATOM 716 O O . VAL A 1 89 ? 1.068 -7.209 -12.566 1.00 93.62 89 VAL A O 1
ATOM 719 N N . LEU A 1 90 ? 3.067 -6.794 -13.482 1.00 94.62 90 LEU A N 1
ATOM 720 C CA . LEU A 1 90 ? 2.782 -7.532 -14.717 1.00 94.62 90 LEU A CA 1
ATOM 721 C C . LEU A 1 90 ? 2.368 -8.988 -14.455 1.00 94.62 90 LEU A C 1
ATOM 723 O O . LEU A 1 90 ? 1.406 -9.452 -15.059 1.00 94.62 90 LEU A O 1
ATOM 727 N N . GLU A 1 91 ? 3.042 -9.683 -13.538 1.00 93.12 91 GLU A N 1
ATOM 728 C CA . GLU A 1 91 ? 2.740 -11.075 -13.186 1.00 93.12 91 GLU A CA 1
ATOM 729 C C . GLU A 1 91 ? 1.354 -11.220 -12.541 1.00 93.12 91 GLU A C 1
ATOM 731 O O . GLU A 1 91 ? 0.626 -12.156 -12.873 1.00 93.12 91 GLU A O 1
ATOM 736 N N . ARG A 1 92 ? 0.938 -10.267 -11.696 1.00 91.38 92 ARG A N 1
ATOM 737 C CA . ARG A 1 92 ? -0.418 -10.228 -11.115 1.00 91.38 92 ARG A CA 1
ATOM 738 C C . ARG A 1 92 ? -1.510 -10.009 -12.159 1.00 91.38 92 ARG A C 1
ATOM 740 O O . ARG A 1 92 ? -2.575 -10.604 -12.062 1.00 91.38 92 ARG A O 1
ATOM 747 N N . PHE A 1 93 ? -1.205 -9.255 -13.212 1.00 89.56 93 PHE A N 1
ATOM 748 C CA . PHE A 1 93 ? -2.064 -9.114 -14.392 1.00 89.56 93 PHE A CA 1
ATOM 749 C C . PHE A 1 93 ? -1.895 -10.259 -15.416 1.00 89.56 93 PHE A C 1
ATOM 751 O O . PHE A 1 93 ? -2.362 -10.155 -16.549 1.00 89.56 93 PHE A O 1
ATOM 758 N N . GLY A 1 94 ? -1.225 -11.361 -15.053 1.00 90.69 94 GLY A N 1
ATOM 759 C CA . GLY A 1 94 ? -1.078 -12.551 -15.900 1.00 90.69 94 GLY A CA 1
ATOM 760 C C . GLY A 1 94 ? -0.066 -12.414 -17.045 1.00 90.69 94 GLY A C 1
ATOM 761 O O . GLY A 1 94 ? -0.035 -13.254 -17.946 1.00 90.69 94 GLY A O 1
ATOM 762 N N . MET A 1 95 ? 0.775 -11.376 -17.035 1.00 93.00 95 MET A N 1
ATOM 763 C CA . MET A 1 95 ? 1.786 -11.120 -18.061 1.00 93.00 95 MET A CA 1
ATOM 764 C C . MET A 1 95 ? 3.186 -11.538 -17.600 1.00 93.00 95 MET A C 1
ATOM 766 O O . MET A 1 95 ? 3.656 -11.167 -16.527 1.00 93.00 95 MET A O 1
ATOM 770 N N . ASN A 1 96 ? 3.926 -12.227 -18.470 1.00 93.44 96 ASN A N 1
ATOM 771 C CA . ASN A 1 96 ? 5.330 -12.546 -18.212 1.00 93.44 96 ASN A CA 1
ATOM 772 C C . ASN A 1 96 ? 6.229 -11.326 -18.475 1.00 93.44 96 ASN A C 1
ATOM 774 O O . ASN A 1 96 ? 6.422 -10.898 -19.619 1.00 93.44 96 ASN A O 1
ATOM 778 N N . GLY A 1 97 ? 6.817 -10.779 -17.410 1.00 92.94 97 GLY A N 1
ATOM 779 C CA . GLY A 1 97 ? 7.700 -9.619 -17.491 1.00 92.94 97 GLY A CA 1
ATOM 780 C C . GLY A 1 97 ? 9.040 -9.922 -18.175 1.00 92.94 97 GLY A C 1
ATOM 781 O O . GLY A 1 97 ? 9.766 -10.845 -17.797 1.00 92.94 97 GLY A O 1
ATOM 782 N N . ALA A 1 98 ? 9.437 -9.088 -19.139 1.00 94.50 98 ALA A N 1
ATOM 783 C CA . ALA A 1 98 ? 10.711 -9.229 -19.838 1.00 94.50 98 ALA A CA 1
ATOM 784 C C . ALA A 1 98 ? 11.928 -9.198 -18.887 1.00 94.50 98 ALA A C 1
ATOM 786 O O . ALA A 1 98 ? 11.929 -8.579 -17.817 1.00 94.50 98 ALA A O 1
ATOM 787 N N . SER A 1 99 ? 13.021 -9.848 -19.296 1.00 92.38 99 SER A N 1
ATOM 788 C CA . SER A 1 99 ? 14.294 -9.842 -18.558 1.00 92.38 99 SER A CA 1
ATOM 789 C C . SER A 1 99 ? 15.002 -8.484 -18.620 1.00 92.38 99 SER A C 1
ATOM 791 O O . SER A 1 99 ? 15.589 -8.034 -17.628 1.00 92.38 99 SER A O 1
ATOM 793 N N . ARG A 1 100 ? 14.924 -7.814 -19.778 1.00 95.62 100 ARG A N 1
ATOM 794 C CA . ARG A 1 100 ? 15.556 -6.517 -20.039 1.00 95.62 100 ARG A CA 1
ATOM 795 C C . ARG A 1 100 ? 14.752 -5.375 -19.391 1.00 95.62 100 ARG A C 1
ATOM 797 O O . ARG A 1 100 ? 13.596 -5.179 -19.770 1.00 95.62 100 ARG A O 1
ATOM 804 N N . PRO A 1 101 ? 15.355 -4.544 -18.514 1.00 94.06 101 PRO A N 1
ATOM 805 C CA . PRO A 1 101 ? 14.631 -3.506 -17.767 1.00 94.06 101 PRO A CA 1
ATOM 806 C C . PRO A 1 101 ? 13.872 -2.488 -18.627 1.00 94.06 101 PRO A C 1
ATOM 808 O O . PRO A 1 101 ? 12.762 -2.096 -18.281 1.00 94.06 101 PRO A O 1
ATOM 811 N N . THR A 1 102 ? 14.438 -2.073 -19.765 1.00 95.94 102 THR A N 1
ATOM 812 C CA . THR A 1 102 ? 13.784 -1.104 -20.662 1.00 95.94 102 THR A CA 1
ATOM 813 C C . THR A 1 102 ? 12.515 -1.668 -21.297 1.00 95.94 102 THR A C 1
ATOM 815 O O . THR A 1 102 ? 11.548 -0.939 -21.480 1.00 95.94 102 THR A O 1
ATOM 818 N N . VAL A 1 103 ? 12.522 -2.963 -21.632 1.00 96.56 103 VAL A N 1
ATOM 819 C CA . VAL A 1 103 ? 11.361 -3.655 -22.209 1.00 96.56 103 VAL A CA 1
ATOM 820 C C . VAL A 1 103 ? 10.315 -3.889 -21.127 1.00 96.56 103 VAL A C 1
ATOM 822 O O . VAL A 1 103 ? 9.151 -3.591 -21.353 1.00 96.56 103 VAL A O 1
ATOM 825 N N . LEU A 1 104 ? 10.740 -4.311 -19.933 1.00 97.44 104 LEU A N 1
ATOM 826 C CA . LEU A 1 104 ? 9.860 -4.518 -18.783 1.00 97.44 104 LEU A CA 1
ATOM 827 C C . LEU A 1 104 ? 9.089 -3.244 -18.407 1.00 97.44 104 LEU A C 1
ATOM 829 O O . LEU A 1 104 ? 7.875 -3.280 -18.244 1.00 97.44 104 LEU A O 1
ATOM 833 N N . LYS A 1 105 ? 9.782 -2.098 -18.329 1.00 97.00 105 LYS A N 1
ATOM 834 C CA . LYS A 1 105 ? 9.138 -0.802 -18.071 1.00 97.00 105 LYS A CA 1
ATOM 835 C C . LYS A 1 105 ? 8.104 -0.463 -19.148 1.00 97.00 105 LYS A C 1
ATOM 837 O O . LYS A 1 105 ? 7.026 0.011 -18.814 1.00 97.00 105 LYS A O 1
ATOM 842 N N . ARG A 1 106 ? 8.426 -0.705 -20.425 1.00 97.00 106 ARG A N 1
ATOM 843 C CA . ARG A 1 106 ? 7.498 -0.451 -21.535 1.00 97.00 106 ARG A CA 1
ATOM 844 C C . ARG A 1 106 ? 6.268 -1.354 -21.451 1.00 97.00 106 ARG A C 1
ATOM 846 O O . ARG A 1 106 ? 5.171 -0.845 -21.594 1.00 97.00 106 ARG A O 1
ATOM 853 N N . GLN A 1 107 ? 6.443 -2.647 -21.166 1.00 96.88 107 GLN A N 1
ATOM 854 C CA . GLN A 1 107 ? 5.324 -3.576 -20.959 1.00 96.88 107 GLN A CA 1
ATOM 855 C C . GLN A 1 107 ? 4.409 -3.110 -19.826 1.00 96.88 107 GLN A C 1
ATOM 857 O O . GLN A 1 107 ? 3.201 -3.078 -20.005 1.00 96.88 107 GLN A O 1
ATOM 862 N N . TYR A 1 108 ? 4.984 -2.697 -18.693 1.00 96.25 108 TYR A N 1
ATOM 863 C CA . TYR A 1 108 ? 4.222 -2.135 -17.578 1.00 96.25 108 TYR A CA 1
ATOM 864 C C . TYR A 1 108 ? 3.424 -0.892 -17.998 1.00 96.25 108 TYR A C 1
ATOM 866 O O . TYR A 1 108 ? 2.245 -0.788 -17.687 1.00 96.25 108 TYR A O 1
ATOM 874 N N . GLN A 1 109 ? 4.045 0.032 -18.738 1.00 96.06 109 GLN A N 1
ATOM 875 C CA . GLN A 1 109 ? 3.364 1.234 -19.227 1.00 96.06 109 GLN A CA 1
ATOM 876 C C . GLN A 1 109 ? 2.222 0.903 -20.191 1.00 96.06 109 GLN A C 1
ATOM 878 O O . GLN A 1 109 ? 1.153 1.481 -20.057 1.00 96.06 109 GLN A O 1
ATOM 883 N N . THR A 1 110 ? 2.440 -0.018 -21.132 1.00 95.56 110 THR A N 1
ATOM 884 C CA . THR A 1 110 ? 1.400 -0.473 -22.063 1.00 95.56 110 THR A CA 1
ATOM 885 C C . THR A 1 110 ? 0.246 -1.128 -21.312 1.00 95.56 110 THR A C 1
ATOM 887 O O . THR A 1 110 ? -0.881 -0.699 -21.482 1.00 95.56 110 THR A O 1
ATOM 890 N N . CYS A 1 111 ? 0.535 -2.056 -20.397 1.00 93.56 111 CYS A N 1
ATOM 891 C CA . CYS A 1 111 ? -0.481 -2.705 -19.567 1.00 93.56 111 CYS A CA 1
ATOM 892 C C . CYS A 1 111 ? -1.342 -1.688 -18.796 1.00 93.56 111 CYS A C 1
ATOM 894 O O . CYS A 1 111 ? -2.563 -1.781 -18.815 1.00 93.56 111 CYS A O 1
ATOM 896 N N . LEU A 1 112 ? -0.734 -0.674 -18.169 1.00 91.06 112 LEU A N 1
ATOM 897 C CA . LEU A 1 112 ? -1.502 0.360 -17.467 1.00 91.06 112 LEU A CA 1
ATOM 898 C C . LEU A 1 112 ? -2.361 1.230 -18.389 1.00 91.06 112 LEU A C 1
ATOM 900 O O . LEU A 1 112 ? -3.439 1.647 -17.978 1.00 91.06 112 LEU A O 1
ATOM 904 N N . LEU A 1 113 ? -1.878 1.538 -19.595 1.00 92.62 113 LEU A N 1
ATOM 905 C CA . LEU A 1 113 ? -2.658 2.292 -20.578 1.00 92.62 113 LEU A CA 1
ATOM 906 C C . LEU A 1 113 ? -3.850 1.466 -21.069 1.00 92.62 113 LEU A C 1
ATOM 908 O O . LEU A 1 113 ? -4.963 1.978 -21.071 1.00 92.62 113 LEU A O 1
ATOM 912 N N . ASP A 1 114 ? -3.632 0.186 -21.375 1.00 91.50 114 ASP A N 1
ATOM 913 C CA . ASP A 1 114 ? -4.691 -0.729 -21.806 1.00 91.50 114 ASP A CA 1
ATOM 914 C C . ASP A 1 114 ? -5.786 -0.853 -20.732 1.00 91.50 114 ASP A C 1
ATOM 916 O O . ASP A 1 114 ? -6.971 -0.827 -21.051 1.00 91.50 114 ASP A O 1
ATOM 920 N N . LEU A 1 115 ? -5.400 -0.938 -19.452 1.00 86.44 115 LEU A N 1
ATOM 921 C CA . LEU A 1 115 ? -6.343 -0.959 -18.327 1.00 86.44 115 LEU A CA 1
ATOM 922 C C . LEU A 1 115 ? -7.112 0.361 -18.194 1.00 86.44 115 LEU A C 1
ATOM 924 O O . LEU A 1 115 ? -8.312 0.349 -17.953 1.00 86.44 115 LEU A O 1
ATOM 928 N N . TYR A 1 116 ? -6.439 1.500 -18.374 1.00 85.19 116 TYR A N 1
ATOM 929 C CA . TYR A 1 116 ? -7.079 2.813 -18.290 1.00 85.19 116 TYR A CA 1
ATOM 930 C C . TYR A 1 116 ? -8.116 3.040 -19.400 1.00 85.19 116 TYR A C 1
ATOM 932 O O . TYR A 1 116 ? -9.094 3.748 -19.171 1.00 85.19 116 TYR A O 1
ATOM 940 N N . GLU A 1 117 ? -7.894 2.469 -20.587 1.00 87.25 117 GLU A N 1
ATOM 941 C CA . GLU A 1 117 ? -8.795 2.575 -21.742 1.00 87.25 117 GLU A CA 1
ATOM 942 C C . GLU A 1 117 ? -9.998 1.617 -21.673 1.00 87.25 117 GLU A C 1
ATOM 944 O O . GLU A 1 117 ? -10.991 1.845 -22.365 1.00 87.25 117 GLU A O 1
ATOM 949 N N . GLN A 1 118 ? -9.919 0.549 -20.871 1.00 75.25 118 GLN A N 1
ATOM 950 C CA . GLN A 1 118 ? -10.977 -0.462 -20.727 1.00 75.25 118 GLN A CA 1
ATOM 951 C C . GLN A 1 118 ? -12.016 -0.133 -19.634 1.00 75.25 118 GLN A C 1
ATOM 953 O O . GLN A 1 118 ? -13.088 -0.742 -19.653 1.00 75.25 118 GLN A O 1
ATOM 958 N N . ASP A 1 119 ? -11.713 0.816 -18.735 1.00 62.91 119 ASP A N 1
ATOM 959 C CA . ASP A 1 119 ? -12.601 1.347 -17.676 1.00 62.91 119 ASP A CA 1
ATOM 960 C C . ASP A 1 119 ? -13.353 2.623 -18.097 1.00 62.91 119 ASP A C 1
ATOM 962 O O . ASP A 1 119 ? -14.605 2.614 -18.104 1.00 62.91 119 ASP A O 1
#

Radius of gyration: 18.52 Å; chains: 1; bounding box: 33×31×54 Å

Sequence (119 aa):
MLAFFGMKQAPFTREIAPEQLFHSTSQKEAMARLEYAVQERQACMLTGEAGMGKTTMVRAFAKQLESSRTHYEYIYDSALTPKLFYREVLERFGMNGASRPTVLKRQYQTCLLDLYEQD

Foldseek 3Di:
DCVVVVHPDDPPDPDDALVRDDDDPVLVVVLVVVVVCVVVVHDDDDDDDPPPCSVVSVVSSVVPDDVVVDDDDDDDDPPDDVQNVLQVVQVVVVHHADPDSVRSVVVSVVVVVVVVVVD

InterPro domains:
  IPR027417 P-loop containing nucleoside triphosphate hydrolase [G3DSA:3.40.50.300] (6-114)
  IPR027417 P-loop containing nucleoside triphosphate hydrolase [SSF52540] (4-100)
  IPR049945 ORC1/DEAH AAA+ ATPase domain [PF13401] (40-106)
  IPR052026 ExeA/AAA ATPase DNA-binding & secretion [PTHR35894] (2-113)